Protein AF-A0A934TQH4-F1 (afdb_monomer_lite)

Organism: NCBI:txid502333

Structure (mmCIF, N/CA/C/O backbone):
data_AF-A0A934TQH4-F1
#
_entry.id   AF-A0A934TQH4-F1
#
loop_
_atom_site.group_PDB
_atom_site.id
_atom_site.type_symbol
_atom_site.label_atom_id
_atom_site.label_alt_id
_atom_site.label_comp_id
_atom_site.label_asym_id
_atom_site.label_entity_id
_atom_site.label_seq_id
_atom_site.pdbx_PDB_ins_code
_atom_site.Cartn_x
_atom_site.Cartn_y
_atom_site.Cartn_z
_atom_site.occupancy
_atom_site.B_iso_or_equiv
_atom_site.auth_seq_id
_atom_site.auth_comp_id
_atom_site.auth_asym_id
_atom_site.auth_atom_id
_atom_site.pdbx_PDB_model_num
ATOM 1 N N . MET A 1 1 ? -20.557 4.688 27.772 1.00 52.34 1 MET A N 1
ATOM 2 C CA . MET 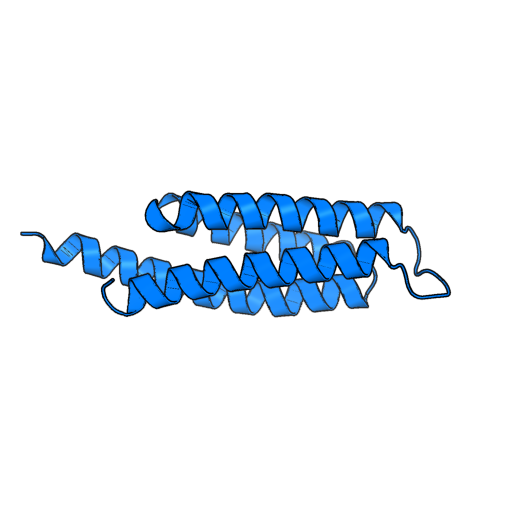A 1 1 ? -20.993 4.663 26.358 1.00 52.34 1 MET A CA 1
ATOM 3 C C . MET A 1 1 ? -19.814 4.287 25.444 1.00 52.34 1 MET A C 1
ATOM 5 O O . MET A 1 1 ? -19.205 5.183 24.880 1.00 52.34 1 MET A O 1
ATOM 9 N N . PRO A 1 2 ? -19.442 2.996 25.331 1.00 61.88 2 PRO A N 1
ATOM 10 C CA . PRO A 1 2 ? -18.298 2.543 24.516 1.00 61.88 2 PRO A CA 1
ATOM 11 C C . PRO A 1 2 ? -18.619 2.190 23.042 1.00 61.88 2 PRO A C 1
ATOM 13 O O . PRO A 1 2 ? -17.704 2.060 22.239 1.00 61.88 2 PRO A O 1
ATOM 16 N N . VAL A 1 3 ? -19.897 2.090 22.656 1.00 66.44 3 VAL A N 1
ATOM 17 C CA . VAL A 1 3 ? -20.345 1.563 21.341 1.00 66.44 3 VAL A CA 1
ATOM 18 C C . VAL A 1 3 ? -19.892 2.408 20.132 1.00 66.44 3 VAL A C 1
ATOM 20 O O . VAL A 1 3 ? -19.718 1.899 19.024 1.00 66.44 3 VAL A O 1
ATOM 23 N N . THR A 1 4 ? -19.673 3.711 20.319 1.00 73.50 4 THR A N 1
ATOM 24 C CA . THR A 1 4 ? -19.423 4.642 19.206 1.00 73.50 4 THR A CA 1
ATOM 25 C C . THR A 1 4 ? -18.004 4.546 18.638 1.00 73.50 4 THR A C 1
ATOM 27 O O . THR A 1 4 ? -17.809 4.759 17.443 1.00 73.50 4 THR A O 1
ATOM 30 N N . ILE A 1 5 ? -17.012 4.219 19.472 1.00 76.81 5 ILE A N 1
ATOM 31 C CA . ILE A 1 5 ? -15.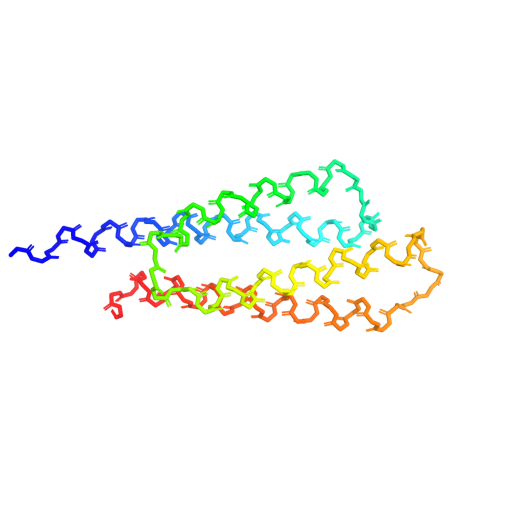600 4.159 19.054 1.00 76.81 5 ILE A CA 1
ATOM 32 C C . ILE A 1 5 ? -15.368 2.920 18.183 1.00 76.81 5 ILE A C 1
ATOM 34 O O . ILE A 1 5 ? -14.817 3.027 17.091 1.00 76.81 5 ILE A O 1
ATOM 38 N N . GLU A 1 6 ? -15.895 1.776 18.613 1.00 82.94 6 GLU A N 1
ATOM 39 C CA . GLU A 1 6 ? -15.763 0.497 17.909 1.00 82.94 6 GLU A CA 1
ATOM 40 C C . GLU A 1 6 ? -16.400 0.533 16.509 1.00 82.94 6 GLU A C 1
ATOM 42 O O . GLU A 1 6 ? -15.848 0.009 15.543 1.00 82.94 6 GLU A O 1
ATOM 47 N N . THR A 1 7 ? -17.537 1.221 16.364 1.00 89.31 7 THR A N 1
ATOM 48 C CA . THR A 1 7 ? -18.211 1.368 15.063 1.00 89.31 7 THR A CA 1
ATOM 49 C C . THR A 1 7 ? -17.347 2.152 14.070 1.00 89.31 7 THR A C 1
ATOM 51 O O . THR A 1 7 ? -17.216 1.753 12.913 1.00 89.31 7 THR A O 1
ATOM 54 N N . LYS A 1 8 ? -16.702 3.232 14.530 1.00 93.00 8 LYS A N 1
ATOM 55 C CA . LYS A 1 8 ? -15.838 4.070 13.690 1.00 93.00 8 LYS A CA 1
ATOM 56 C C . LYS A 1 8 ? -14.557 3.340 13.278 1.00 93.00 8 LYS A C 1
ATOM 58 O O . LYS A 1 8 ? -14.151 3.426 12.124 1.00 93.00 8 LYS A O 1
ATOM 63 N N . GLU A 1 9 ? -13.939 2.587 14.188 1.00 94.75 9 GLU A N 1
ATOM 64 C CA . GLU A 1 9 ? -12.754 1.780 13.867 1.00 94.75 9 GLU A CA 1
ATOM 65 C C . GLU A 1 9 ? -13.059 0.705 12.817 1.00 94.75 9 GLU A C 1
ATOM 67 O O . GLU A 1 9 ? -12.256 0.484 11.911 1.00 94.75 9 GLU A O 1
ATOM 72 N N . ARG A 1 10 ? -14.237 0.072 12.883 1.00 95.12 10 ARG A N 1
ATOM 73 C CA . ARG A 1 10 ? -14.669 -0.921 11.886 1.00 95.12 10 ARG A CA 1
ATOM 74 C C . ARG A 1 10 ? -14.901 -0.297 10.515 1.00 95.12 10 ARG A C 1
ATOM 76 O O . ARG A 1 10 ? -14.512 -0.889 9.510 1.00 95.12 10 ARG A O 1
ATOM 83 N N . GLU A 1 11 ? -15.488 0.894 10.462 1.00 96.62 11 GLU A N 1
ATOM 84 C CA . GLU A 1 11 ? -15.651 1.629 9.207 1.00 96.62 11 GLU A CA 1
ATOM 85 C C . GLU A 1 11 ? -14.292 1.963 8.578 1.00 96.62 11 GLU A C 1
ATOM 87 O O . GLU A 1 11 ? -14.061 1.654 7.407 1.00 96.62 11 GLU A O 1
ATOM 92 N N . ILE A 1 12 ? -13.358 2.503 9.367 1.00 97.44 12 ILE A N 1
ATOM 93 C CA . ILE A 1 12 ? -12.007 2.837 8.897 1.00 97.44 12 ILE A CA 1
ATOM 94 C C . ILE A 1 12 ? -11.250 1.572 8.469 1.00 97.44 12 ILE A C 1
ATOM 96 O O . ILE A 1 12 ? -10.606 1.571 7.424 1.00 97.44 12 ILE A O 1
ATOM 100 N N . ALA A 1 13 ? -11.365 0.468 9.213 1.00 97.75 13 ALA A N 1
ATOM 101 C CA . ALA A 1 13 ? -10.762 -0.810 8.836 1.00 97.75 13 ALA A CA 1
ATOM 102 C C . ALA A 1 13 ? -11.335 -1.359 7.517 1.00 97.75 13 ALA A C 1
ATOM 104 O O . ALA A 1 13 ? -10.601 -1.954 6.730 1.00 97.75 13 ALA A O 1
ATOM 105 N N . CYS A 1 14 ? -12.627 -1.141 7.244 1.00 97.88 14 CYS A N 1
ATOM 106 C CA . CYS A 1 14 ? -13.242 -1.500 5.966 1.00 97.88 14 CYS A CA 1
ATOM 107 C C . CYS A 1 14 ? -12.703 -0.639 4.813 1.00 97.88 14 CYS A C 1
ATOM 109 O O . CYS A 1 14 ? -12.378 -1.170 3.751 1.00 97.88 14 CYS A O 1
ATOM 111 N N . GLN A 1 15 ? -12.567 0.674 5.024 1.00 98.38 15 GLN A N 1
ATOM 112 C CA . GLN A 1 15 ? -11.985 1.583 4.031 1.00 98.38 15 GLN A CA 1
ATOM 113 C C . GLN A 1 15 ? -10.520 1.228 3.737 1.00 98.38 15 GLN A C 1
ATOM 115 O O . GLN A 1 15 ? -10.145 1.107 2.570 1.00 98.38 15 GLN A O 1
ATOM 120 N N . LEU A 1 16 ? -9.729 0.947 4.777 1.00 98.56 16 LEU A N 1
ATOM 121 C CA . LEU A 1 16 ? -8.350 0.484 4.639 1.00 98.56 16 LEU A CA 1
ATOM 122 C C . LEU A 1 16 ? -8.263 -0.847 3.883 1.00 98.56 16 LEU A C 1
ATOM 124 O O . LEU A 1 16 ? -7.429 -0.975 2.995 1.00 98.56 16 LEU A O 1
ATOM 128 N N . ALA A 1 17 ? -9.136 -1.818 4.171 1.00 98.31 17 ALA A N 1
ATOM 129 C CA . ALA A 1 17 ? -9.153 -3.094 3.451 1.00 98.31 17 ALA A CA 1
ATOM 130 C C . ALA A 1 17 ? -9.357 -2.904 1.936 1.00 98.31 17 ALA A C 1
ATOM 132 O O . ALA A 1 17 ? -8.621 -3.486 1.144 1.00 98.31 17 ALA A O 1
ATOM 133 N N . ARG A 1 18 ? -10.281 -2.021 1.535 1.00 98.38 18 ARG A N 1
ATOM 134 C CA . ARG A 1 18 ? -10.509 -1.681 0.119 1.00 98.38 18 ARG A CA 1
ATOM 135 C C . ARG A 1 18 ? -9.315 -0.960 -0.508 1.00 98.38 18 ARG A C 1
ATOM 137 O O . ARG A 1 18 ? -8.996 -1.200 -1.668 1.00 98.38 18 ARG A O 1
ATOM 144 N N . ALA A 1 19 ? -8.658 -0.070 0.236 1.00 98.38 19 ALA A N 1
ATOM 145 C CA . ALA A 1 19 ? -7.446 0.597 -0.237 1.00 98.38 19 ALA A CA 1
ATOM 146 C C . ALA A 1 19 ? -6.291 -0.401 -0.440 1.00 98.38 19 ALA A C 1
ATOM 148 O O . ALA A 1 19 ? -5.596 -0.328 -1.450 1.00 98.38 19 ALA A O 1
ATOM 149 N N . LEU A 1 20 ? -6.144 -1.383 0.458 1.00 98.38 20 LEU A N 1
ATOM 150 C CA . LEU A 1 20 ? -5.151 -2.460 0.353 1.00 98.38 20 LEU A CA 1
ATOM 151 C C . LEU A 1 20 ? -5.396 -3.386 -0.848 1.00 98.38 20 LEU A C 1
ATOM 153 O O . LEU A 1 20 ? -4.442 -3.936 -1.386 1.00 98.38 20 LEU A O 1
ATOM 157 N N . GLU A 1 21 ? -6.647 -3.609 -1.255 1.00 98.12 21 GLU A N 1
ATOM 158 C CA . GLU A 1 21 ?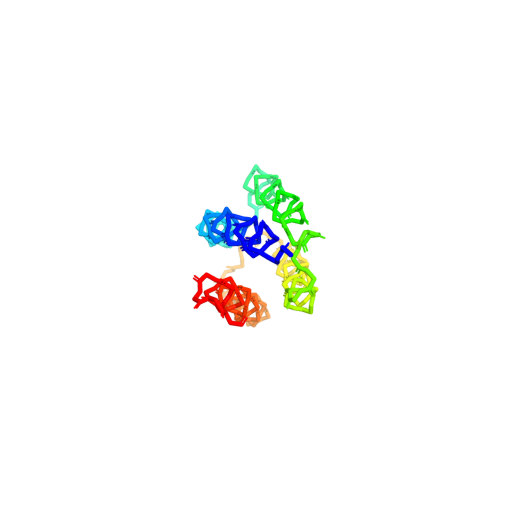 -6.978 -4.368 -2.473 1.00 98.12 21 GLU A CA 1
ATOM 159 C C . GLU A 1 21 ? -6.520 -3.617 -3.728 1.00 98.12 21 GLU A C 1
ATOM 161 O O . GLU A 1 21 ? -5.736 -4.158 -4.505 1.00 98.12 21 GLU A O 1
ATOM 166 N N . ARG A 1 22 ? -6.903 -2.338 -3.865 1.00 98.06 22 ARG A N 1
ATOM 167 C CA . ARG A 1 22 ? -6.470 -1.494 -4.995 1.00 98.06 22 ARG A CA 1
ATOM 168 C C . ARG A 1 22 ? -4.948 -1.379 -5.075 1.00 98.06 22 ARG A C 1
ATOM 170 O O . ARG A 1 22 ? -4.369 -1.506 -6.149 1.00 98.06 22 ARG A O 1
ATOM 177 N N . TYR A 1 23 ? -4.304 -1.159 -3.932 1.00 98.19 23 TYR A N 1
ATOM 178 C CA . TYR A 1 23 ? -2.853 -1.052 -3.848 1.00 98.19 23 TYR A CA 1
ATOM 179 C C . TYR A 1 23 ? -2.145 -2.339 -4.305 1.00 98.19 23 TYR A C 1
ATOM 181 O O . TYR A 1 23 ? -1.115 -2.267 -4.971 1.00 98.19 23 TYR A O 1
ATOM 189 N N . ASP A 1 24 ? -2.669 -3.517 -3.962 1.00 97.88 24 ASP A N 1
ATOM 190 C CA . ASP A 1 24 ? -2.075 -4.803 -4.356 1.00 97.88 24 ASP A CA 1
ATOM 191 C C . ASP A 1 24 ? -2.082 -4.975 -5.873 1.00 97.88 24 ASP A C 1
ATOM 193 O O . ASP A 1 24 ? -1.050 -5.250 -6.478 1.00 97.88 24 ASP A O 1
ATOM 197 N N . GLU A 1 25 ? -3.222 -4.698 -6.504 1.00 97.50 25 GLU A N 1
ATOM 198 C CA . GLU A 1 25 ? -3.365 -4.750 -7.960 1.00 97.50 25 GLU A CA 1
ATOM 199 C C . GLU A 1 25 ? -2.392 -3.784 -8.655 1.00 97.50 25 GLU A C 1
ATOM 201 O O . GLU A 1 25 ? -1.663 -4.175 -9.572 1.00 97.50 25 GLU A O 1
ATOM 206 N N . GLN A 1 26 ? -2.330 -2.536 -8.179 1.00 96.50 26 GLN A N 1
ATOM 207 C CA . GLN A 1 26 ? -1.458 -1.498 -8.733 1.00 96.50 26 GLN A CA 1
ATOM 208 C C . GLN A 1 26 ? 0.029 -1.803 -8.512 1.00 96.50 26 GLN A C 1
ATOM 210 O O . GLN A 1 26 ? 0.839 -1.640 -9.424 1.00 96.50 26 GLN A O 1
ATOM 215 N N . SER A 1 27 ? 0.408 -2.271 -7.322 1.00 96.31 27 SER A N 1
ATOM 216 C CA . SER A 1 27 ? 1.800 -2.612 -7.010 1.00 96.31 27 SER A CA 1
ATOM 217 C C . SER A 1 27 ? 2.267 -3.858 -7.766 1.00 96.31 27 SER A C 1
ATOM 219 O O . SER A 1 27 ? 3.397 -3.881 -8.256 1.00 96.31 27 SER A O 1
ATOM 221 N N . ALA A 1 28 ? 1.394 -4.848 -7.969 1.00 95.75 28 ALA A N 1
ATOM 222 C CA . ALA A 1 28 ? 1.678 -5.991 -8.828 1.00 95.75 28 ALA A CA 1
ATOM 223 C C . ALA A 1 28 ? 1.859 -5.576 -10.300 1.00 95.75 28 ALA A C 1
ATOM 225 O O . ALA A 1 28 ? 2.738 -6.108 -10.980 1.00 95.75 28 ALA A O 1
ATOM 226 N N . GLU A 1 29 ? 1.062 -4.628 -10.809 1.00 95.56 29 GLU A N 1
ATOM 227 C CA . GLU A 1 29 ? 1.276 -4.045 -12.143 1.00 95.56 29 GLU A CA 1
ATOM 228 C C . GLU A 1 29 ? 2.609 -3.289 -12.215 1.00 95.56 29 GLU A C 1
ATOM 230 O O . GLU A 1 29 ? 3.388 -3.528 -13.132 1.00 95.56 29 GLU A O 1
ATOM 235 N N . MET A 1 30 ? 2.930 -2.461 -11.217 1.00 94.06 30 MET A N 1
ATOM 236 C CA . MET A 1 30 ? 4.196 -1.719 -11.142 1.00 94.06 30 MET A CA 1
ATOM 237 C C . MET A 1 30 ? 5.422 -2.648 -11.175 1.00 94.06 30 MET A C 1
ATOM 239 O O . MET A 1 30 ? 6.420 -2.345 -11.830 1.00 94.06 30 MET A O 1
ATOM 243 N N . VAL A 1 31 ? 5.354 -3.803 -10.503 1.00 93.44 31 VAL A N 1
ATOM 244 C CA . VAL A 1 31 ? 6.408 -4.830 -10.567 1.00 93.44 31 VAL A CA 1
ATOM 245 C C . VAL A 1 31 ? 6.485 -5.460 -11.962 1.00 93.44 31 VAL A C 1
ATOM 247 O O . VAL A 1 31 ? 7.583 -5.668 -12.478 1.00 93.44 31 VAL A O 1
ATOM 250 N N . ARG A 1 32 ? 5.343 -5.739 -12.605 1.00 92.25 32 ARG A N 1
ATOM 251 C CA . ARG A 1 32 ? 5.292 -6.329 -13.956 1.00 92.25 32 ARG A CA 1
ATOM 252 C C . ARG A 1 32 ? 5.825 -5.393 -15.042 1.00 92.25 32 ARG A C 1
ATOM 254 O O . ARG A 1 32 ? 6.484 -5.869 -15.968 1.00 92.25 32 ARG A O 1
ATOM 261 N N . THR A 1 33 ? 5.559 -4.094 -14.934 1.00 90.19 33 THR A N 1
ATOM 262 C CA . THR A 1 33 ? 5.996 -3.064 -15.895 1.00 90.19 33 THR A CA 1
ATOM 263 C C . THR A 1 33 ? 7.385 -2.513 -15.609 1.00 90.19 33 THR A C 1
ATOM 265 O O . THR A 1 33 ? 7.918 -1.763 -16.423 1.00 90.19 33 THR A O 1
ATOM 268 N N . TRP A 1 34 ? 8.011 -2.950 -14.514 1.00 85.94 34 TRP A N 1
ATOM 269 C CA . TRP A 1 34 ? 9.358 -2.544 -14.134 1.00 85.94 34 TRP A CA 1
ATOM 270 C C . TRP A 1 34 ? 9.466 -1.055 -13.784 1.00 85.94 34 TRP A C 1
ATOM 272 O O . TRP A 1 34 ? 10.360 -0.357 -14.254 1.00 85.94 34 TRP A O 1
ATOM 282 N N . LEU A 1 35 ? 8.561 -0.604 -12.908 1.00 81.62 35 LEU A N 1
ATOM 283 C CA . LEU A 1 35 ? 8.508 0.759 -12.381 1.00 81.62 35 LEU A CA 1
ATOM 284 C C . LEU A 1 35 ? 8.234 1.819 -13.452 1.00 81.62 35 LEU A C 1
ATOM 286 O O . LEU A 1 35 ? 9.019 2.736 -13.692 1.00 81.62 35 LEU A O 1
ATOM 290 N N . ASP A 1 36 ? 7.056 1.710 -14.055 1.00 89.44 36 ASP A N 1
ATOM 291 C CA . ASP A 1 36 ? 6.440 2.845 -14.728 1.00 89.44 36 ASP A CA 1
ATOM 292 C C . ASP A 1 36 ? 6.203 3.991 -13.720 1.00 89.44 36 ASP A C 1
ATOM 294 O O . ASP A 1 36 ? 5.686 3.779 -12.618 1.00 89.44 36 ASP A O 1
ATOM 298 N N . MET A 1 37 ? 6.608 5.209 -14.084 1.00 91.69 37 MET A N 1
ATOM 299 C CA . MET A 1 37 ? 6.558 6.366 -13.188 1.00 91.69 37 MET A CA 1
ATOM 300 C C . MET A 1 37 ? 5.140 6.867 -12.910 1.00 91.69 37 MET A C 1
ATOM 302 O O . M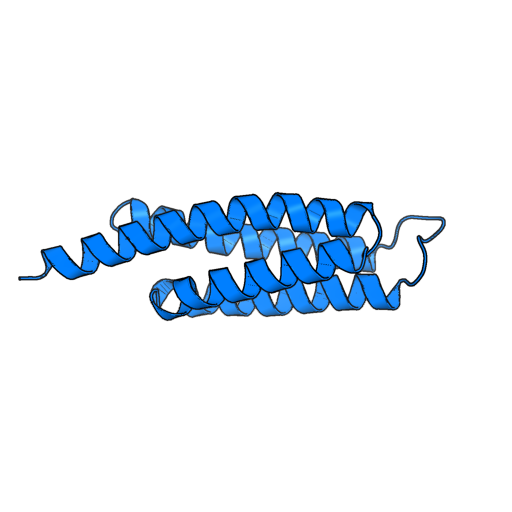ET A 1 37 ? 4.897 7.407 -11.828 1.00 91.69 37 MET A O 1
ATOM 306 N N . GLU A 1 38 ? 4.207 6.681 -13.842 1.00 94.00 38 GLU A N 1
ATOM 307 C CA . GLU A 1 38 ? 2.795 6.998 -13.626 1.00 94.00 38 GLU A CA 1
ATOM 308 C C . GLU A 1 38 ? 2.193 5.997 -12.636 1.00 94.00 38 GLU A C 1
ATOM 310 O O . GLU A 1 38 ? 1.546 6.395 -11.665 1.00 94.00 38 GLU A O 1
ATOM 315 N N . LEU A 1 39 ? 2.503 4.703 -12.796 1.00 93.38 39 LEU A N 1
ATOM 316 C CA . LEU A 1 39 ? 2.093 3.682 -11.826 1.00 93.38 39 LEU A CA 1
ATOM 317 C C . LEU A 1 39 ? 2.706 3.925 -10.444 1.00 93.38 39 LEU A C 1
ATOM 319 O O . LEU A 1 39 ? 2.010 3.789 -9.439 1.00 93.38 39 LEU A O 1
ATOM 323 N N . TYR A 1 40 ? 3.978 4.321 -10.368 1.00 95.31 40 TYR A N 1
ATOM 324 C CA . TYR A 1 40 ? 4.619 4.661 -9.098 1.00 95.31 40 TYR A CA 1
ATOM 325 C C . TYR A 1 40 ? 3.922 5.829 -8.388 1.00 95.31 40 TYR A C 1
ATOM 327 O O . TYR A 1 40 ? 3.738 5.783 -7.167 1.00 95.31 40 TYR A O 1
ATOM 335 N N . ALA A 1 41 ? 3.512 6.861 -9.130 1.00 96.50 41 ALA A N 1
ATOM 336 C CA . ALA A 1 41 ? 2.784 7.995 -8.571 1.00 96.50 41 ALA A CA 1
ATOM 337 C C . ALA A 1 41 ? 1.415 7.571 -8.010 1.00 96.50 41 ALA A C 1
ATOM 339 O O . ALA A 1 41 ? 1.072 7.946 -6.885 1.00 96.50 41 ALA A O 1
ATOM 340 N N . GLU A 1 42 ? 0.667 6.736 -8.737 1.00 96.38 42 GLU A N 1
ATOM 341 C CA . GLU A 1 42 ? -0.624 6.208 -8.275 1.00 96.38 42 GLU A CA 1
ATOM 342 C C . GLU A 1 42 ? -0.479 5.292 -7.051 1.00 96.38 42 GLU A C 1
ATOM 344 O O . GLU A 1 42 ? -1.205 5.447 -6.066 1.00 96.38 42 GLU A O 1
ATOM 349 N N . VAL A 1 43 ? 0.510 4.393 -7.056 1.00 97.38 43 VAL A N 1
ATOM 350 C CA . VAL A 1 43 ? 0.824 3.531 -5.906 1.00 97.38 43 VAL A CA 1
ATOM 351 C C . VAL A 1 43 ? 1.193 4.378 -4.685 1.00 97.38 43 VAL A C 1
ATOM 353 O O . VAL A 1 43 ? 0.699 4.121 -3.587 1.00 97.38 43 VAL A O 1
ATOM 356 N N . SER A 1 44 ? 2.020 5.411 -4.867 1.00 97.31 44 SER A N 1
ATOM 357 C CA . SER A 1 44 ? 2.447 6.313 -3.788 1.00 97.31 44 SER A CA 1
ATOM 358 C C . SER A 1 44 ? 1.266 7.081 -3.186 1.00 97.31 44 SER A C 1
ATOM 360 O O . SER A 1 44 ? 1.131 7.152 -1.966 1.00 97.31 44 SER A O 1
ATOM 362 N N . LYS A 1 45 ? 0.342 7.564 -4.025 1.00 97.44 45 LYS A N 1
ATOM 363 C CA . LYS A 1 45 ? -0.914 8.180 -3.576 1.00 97.44 45 LYS A CA 1
ATOM 364 C C . LYS A 1 45 ? -1.777 7.203 -2.770 1.00 97.44 45 LYS A C 1
ATOM 366 O O . LYS A 1 45 ? -2.348 7.591 -1.751 1.00 97.44 45 LYS A O 1
ATOM 371 N N . GLY A 1 46 ? -1.846 5.938 -3.187 1.00 97.50 46 GLY A N 1
ATOM 372 C CA . GLY A 1 46 ? -2.517 4.879 -2.429 1.00 97.50 46 GLY A CA 1
ATOM 373 C C . GLY A 1 46 ? -1.880 4.637 -1.054 1.00 97.50 46 GLY A C 1
ATOM 374 O O . GLY A 1 46 ? -2.591 4.470 -0.064 1.00 97.50 46 GLY A O 1
ATOM 375 N N . VAL A 1 47 ? -0.547 4.679 -0.953 1.00 98.38 47 VAL A N 1
ATOM 376 C CA . VAL A 1 47 ? 0.172 4.583 0.334 1.00 98.38 47 VAL A CA 1
ATOM 377 C C . VAL A 1 47 ? -0.171 5.754 1.255 1.00 98.38 47 VAL A C 1
ATOM 379 O O . VAL A 1 47 ? -0.434 5.537 2.440 1.00 98.38 47 VAL A O 1
ATOM 382 N N . ASP A 1 48 ? -0.227 6.975 0.728 1.00 98.00 48 ASP A N 1
ATOM 383 C CA . ASP A 1 48 ? -0.614 8.155 1.506 1.00 98.00 48 ASP A CA 1
ATOM 384 C C . ASP A 1 48 ? -2.076 8.092 1.982 1.00 98.00 48 ASP A C 1
ATOM 386 O O . ASP A 1 48 ? -2.364 8.437 3.132 1.00 98.00 48 ASP A O 1
ATOM 390 N N . GLU A 1 49 ? -2.995 7.585 1.153 1.00 97.88 49 GLU A N 1
ATOM 391 C CA . GLU A 1 49 ? -4.384 7.308 1.553 1.00 97.88 49 GLU A CA 1
ATOM 392 C C . GLU A 1 49 ? -4.424 6.310 2.727 1.00 97.88 49 GLU A C 1
ATOM 394 O O . GLU A 1 49 ? -5.026 6.583 3.771 1.00 97.88 49 GLU A O 1
ATOM 399 N N . MET A 1 50 ? -3.712 5.182 2.606 1.00 98.50 50 MET A N 1
ATOM 400 C CA . MET A 1 50 ? -3.635 4.157 3.654 1.00 98.50 50 MET A CA 1
ATOM 401 C C . MET A 1 50 ? -3.035 4.687 4.959 1.00 98.50 50 MET A C 1
ATOM 403 O O . MET A 1 50 ? -3.500 4.322 6.043 1.00 98.50 50 MET A O 1
ATOM 407 N N . ARG A 1 51 ? -2.051 5.591 4.880 1.00 98.00 51 ARG A N 1
ATOM 408 C CA . ARG A 1 51 ? -1.469 6.257 6.053 1.00 98.00 51 ARG A CA 1
ATOM 409 C C . ARG A 1 51 ? -2.533 6.988 6.870 1.00 98.00 51 ARG A C 1
ATOM 411 O O . ARG A 1 51 ? -2.502 6.913 8.100 1.00 98.00 51 ARG A O 1
ATOM 418 N N . GLY A 1 52 ? -3.470 7.664 6.203 1.00 97.06 52 GLY A N 1
ATOM 419 C CA . GLY A 1 52 ? -4.582 8.361 6.852 1.00 97.06 52 GLY A CA 1
ATOM 420 C C . GLY A 1 52 ? -5.463 7.419 7.676 1.00 97.06 52 GLY A C 1
ATOM 421 O O . GLY A 1 52 ? -5.795 7.719 8.826 1.00 97.06 52 GLY A O 1
ATOM 422 N N . TYR A 1 53 ? -5.773 6.240 7.135 1.00 97.81 53 TYR A N 1
ATOM 423 C CA . TYR A 1 53 ? -6.536 5.219 7.853 1.00 97.81 53 TYR A CA 1
ATOM 424 C C . TYR A 1 53 ? -5.746 4.610 9.016 1.00 97.81 53 TYR A C 1
ATOM 426 O O . TYR A 1 53 ? -6.253 4.543 10.137 1.00 97.81 53 TYR A O 1
ATOM 434 N N . CYS A 1 54 ? -4.489 4.219 8.786 1.00 97.50 54 CYS A N 1
ATOM 435 C CA . CYS A 1 54 ? -3.627 3.615 9.805 1.00 97.50 54 CYS A CA 1
ATOM 436 C C . CYS A 1 54 ? -3.361 4.554 10.991 1.00 97.50 54 CYS A C 1
ATOM 438 O O . CYS A 1 54 ? -3.280 4.089 12.127 1.00 97.50 54 CYS A O 1
ATOM 440 N N . ALA A 1 55 ? -3.295 5.872 10.767 1.00 97.31 55 ALA A N 1
ATOM 441 C CA . ALA A 1 55 ? -3.174 6.859 11.843 1.00 97.31 55 ALA A CA 1
ATOM 442 C C . ALA A 1 55 ? -4.361 6.828 12.826 1.00 97.31 55 ALA A C 1
ATOM 444 O O . ALA A 1 55 ? -4.203 7.172 13.995 1.00 97.31 55 ALA A O 1
ATOM 445 N N . SER A 1 56 ? -5.532 6.381 12.365 1.00 96.62 56 SER A N 1
ATOM 446 C CA . SER A 1 56 ? -6.739 6.235 13.186 1.00 96.62 56 SER A CA 1
ATOM 447 C C . SER A 1 56 ? -6.905 4.833 13.786 1.00 96.62 56 SER A C 1
ATOM 449 O O . SER A 1 56 ? -7.868 4.601 14.509 1.00 96.62 56 SER A O 1
ATOM 451 N N . LEU A 1 57 ? -5.988 3.898 13.503 1.00 96.81 57 LEU A N 1
ATOM 452 C CA . LEU A 1 57 ? -6.050 2.500 13.940 1.00 96.81 57 LEU A CA 1
ATOM 453 C C . LEU A 1 57 ? -4.745 2.089 14.651 1.00 96.81 57 LEU A C 1
ATOM 455 O O . LEU A 1 57 ? -3.945 1.339 14.084 1.00 96.81 57 LEU A O 1
ATOM 459 N N . PRO A 1 58 ? -4.513 2.507 15.913 1.00 95.94 58 PRO A N 1
ATOM 460 C CA . PRO A 1 58 ? -3.255 2.247 16.627 1.00 95.94 58 PRO A CA 1
ATOM 461 C C . PRO A 1 58 ? -2.866 0.763 16.704 1.00 95.94 58 PRO A C 1
ATOM 463 O O . PRO A 1 58 ? -1.679 0.427 16.676 1.00 95.94 58 PRO A O 1
ATOM 466 N N . ARG A 1 59 ? -3.863 -0.136 16.727 1.00 95.81 59 ARG A N 1
ATOM 467 C CA . ARG A 1 59 ? -3.691 -1.602 16.707 1.00 95.81 59 ARG A CA 1
ATOM 468 C C . ARG A 1 59 ? -2.972 -2.117 15.450 1.00 95.81 59 ARG A C 1
ATOM 470 O O . ARG A 1 59 ? -2.469 -3.235 15.470 1.00 95.81 59 ARG A O 1
ATOM 477 N N . LEU A 1 60 ? -2.920 -1.328 14.374 1.00 97.81 60 LEU A N 1
ATOM 478 C CA . LEU A 1 60 ? -2.248 -1.667 13.114 1.00 97.81 60 LEU A CA 1
ATOM 479 C C . LEU A 1 60 ? -0.872 -1.007 12.954 1.00 97.81 60 LEU A C 1
ATOM 481 O O . LEU A 1 60 ? -0.212 -1.253 11.951 1.00 97.81 60 LEU A O 1
ATOM 485 N N . SER A 1 61 ? -0.420 -0.196 13.916 1.00 97.06 61 SER A N 1
ATOM 486 C CA . SER A 1 61 ? 0.817 0.596 13.806 1.00 97.06 61 SER A CA 1
ATOM 487 C C . SER A 1 61 ? 2.054 -0.230 13.437 1.00 97.06 61 SER A C 1
ATOM 489 O O . SER A 1 61 ? 2.787 0.148 12.528 1.00 97.06 61 SER A O 1
ATOM 491 N N . VAL A 1 62 ? 2.260 -1.378 14.088 1.00 97.88 62 VAL A N 1
ATOM 492 C CA . VAL A 1 62 ? 3.402 -2.267 13.809 1.00 97.88 62 VAL A CA 1
ATOM 493 C C . VAL A 1 62 ? 3.330 -2.826 12.386 1.00 97.88 62 VAL A C 1
ATOM 495 O O . VAL A 1 62 ? 4.274 -2.662 11.621 1.00 97.88 62 VAL A O 1
ATOM 498 N N . ALA A 1 63 ? 2.185 -3.397 11.997 1.00 98.19 63 ALA A N 1
ATOM 499 C CA . ALA A 1 63 ? 1.986 -3.938 10.650 1.00 98.19 63 ALA A CA 1
ATOM 500 C C . ALA A 1 63 ? 2.105 -2.852 9.563 1.00 98.19 63 ALA A C 1
ATOM 502 O O . ALA A 1 63 ? 2.594 -3.112 8.467 1.00 98.19 63 ALA A O 1
ATOM 503 N N . TRP A 1 64 ? 1.695 -1.618 9.869 1.00 98.44 64 TRP A N 1
ATOM 504 C CA . TRP A 1 64 ? 1.854 -0.475 8.974 1.00 98.44 64 TRP A CA 1
ATOM 505 C C . TRP A 1 64 ? 3.324 -0.095 8.768 1.00 98.44 64 TRP A C 1
ATOM 507 O O . TRP A 1 64 ? 3.743 0.143 7.637 1.00 98.44 64 TRP A O 1
ATOM 517 N N . VAL A 1 65 ? 4.130 -0.077 9.833 1.00 98.50 65 VAL A N 1
ATOM 518 C CA . VAL A 1 65 ? 5.575 0.180 9.729 1.00 98.50 65 VAL A CA 1
ATOM 519 C C . VAL A 1 65 ? 6.279 -0.938 8.954 1.00 98.50 65 VAL A C 1
ATOM 521 O O . VAL A 1 65 ? 7.081 -0.639 8.072 1.00 98.50 65 VAL A O 1
ATOM 524 N N . GLU A 1 66 ? 5.949 -2.205 9.224 1.00 98.50 66 GLU A N 1
ATOM 525 C CA . GLU A 1 66 ? 6.463 -3.356 8.462 1.00 98.50 66 GLU A CA 1
ATOM 526 C C . GLU A 1 66 ? 6.174 -3.213 6.961 1.00 98.50 66 GLU A C 1
ATOM 528 O O . GLU A 1 66 ? 7.063 -3.398 6.128 1.00 98.50 66 GLU A O 1
ATOM 533 N N . PHE A 1 67 ? 4.946 -2.820 6.618 1.00 98.69 67 PHE A N 1
ATOM 534 C CA . PHE A 1 67 ? 4.545 -2.552 5.243 1.00 98.69 67 PHE A CA 1
ATOM 535 C C . PHE A 1 67 ? 5.344 -1.413 4.600 1.00 98.69 67 PHE A C 1
ATOM 537 O O . PHE A 1 67 ? 5.818 -1.576 3.478 1.00 98.69 67 PHE A O 1
ATOM 544 N N . LEU A 1 68 ? 5.532 -0.282 5.290 1.00 98.56 68 LEU A N 1
ATOM 545 C CA . LEU A 1 68 ? 6.298 0.848 4.753 1.00 98.56 68 LEU A CA 1
ATOM 546 C C . LEU A 1 68 ? 7.752 0.468 4.463 1.00 98.56 68 LEU A C 1
ATOM 548 O O . LEU A 1 68 ? 8.285 0.838 3.415 1.00 98.56 68 LEU A O 1
ATOM 552 N N . ILE A 1 69 ? 8.373 -0.302 5.360 1.00 98.50 69 ILE A N 1
ATOM 553 C CA . ILE A 1 69 ? 9.725 -0.827 5.155 1.00 98.50 69 ILE A CA 1
ATOM 554 C C . ILE A 1 69 ? 9.740 -1.699 3.897 1.00 98.50 69 ILE A C 1
ATOM 556 O O . ILE A 1 69 ? 10.492 -1.405 2.968 1.00 98.50 69 ILE A O 1
ATOM 560 N N . ALA A 1 70 ? 8.862 -2.701 3.811 1.00 98.50 70 ALA A N 1
ATOM 561 C CA . ALA A 1 70 ? 8.826 -3.616 2.673 1.00 98.50 70 ALA A CA 1
ATOM 562 C C . ALA A 1 70 ? 8.490 -2.914 1.341 1.00 98.50 70 ALA A C 1
ATOM 564 O O . ALA A 1 70 ? 9.059 -3.253 0.304 1.00 98.50 70 ALA A O 1
ATOM 565 N N . HIS A 1 71 ? 7.616 -1.902 1.356 1.00 98.12 71 HIS A N 1
ATOM 566 C CA . HIS A 1 71 ? 7.320 -1.073 0.188 1.00 98.12 71 HIS A CA 1
ATOM 567 C C . HIS A 1 71 ? 8.546 -0.274 -0.267 1.00 98.12 71 HIS A C 1
ATOM 569 O O . HIS A 1 71 ? 8.860 -0.263 -1.457 1.00 98.12 71 HIS A O 1
ATOM 575 N N . SER A 1 72 ? 9.271 0.354 0.665 1.00 98.00 72 SER A N 1
ATOM 576 C CA . SER A 1 72 ? 10.490 1.099 0.337 1.00 98.00 72 SER A CA 1
ATOM 577 C C . SER A 1 72 ? 11.593 0.192 -0.220 1.00 98.00 72 SER A C 1
ATOM 579 O O . SER A 1 72 ? 12.235 0.556 -1.203 1.00 98.00 72 SER A O 1
ATOM 581 N N . GLU A 1 73 ? 11.759 -1.015 0.338 1.00 97.62 73 GLU A N 1
ATOM 582 C CA . GLU A 1 73 ? 12.689 -2.028 -0.173 1.00 97.62 73 GLU A CA 1
ATOM 583 C C . GLU A 1 73 ? 12.312 -2.464 -1.596 1.00 97.62 73 GLU A C 1
ATOM 585 O O . GLU A 1 73 ? 13.185 -2.560 -2.459 1.00 97.62 73 GLU A O 1
ATOM 590 N N . LEU A 1 74 ? 11.019 -2.684 -1.863 1.00 96.50 74 LEU A N 1
ATOM 591 C CA . LEU A 1 74 ? 10.515 -3.039 -3.190 1.00 96.50 74 LEU A CA 1
ATOM 592 C C . LEU A 1 74 ? 10.790 -1.936 -4.217 1.00 96.50 74 LEU A C 1
ATOM 594 O O . LEU A 1 74 ? 11.374 -2.209 -5.264 1.00 96.50 74 LEU A O 1
ATOM 598 N N . VAL A 1 75 ? 10.406 -0.694 -3.911 1.00 95.62 75 VAL A N 1
ATOM 599 C CA . VAL A 1 75 ? 10.621 0.464 -4.792 1.00 95.62 75 VAL A CA 1
ATOM 600 C C . VAL A 1 75 ? 12.111 0.666 -5.050 1.00 95.62 75 VAL A C 1
ATOM 602 O O . VAL A 1 75 ? 12.519 0.826 -6.198 1.00 95.62 75 VAL A O 1
ATOM 605 N N . PHE A 1 76 ? 12.944 0.597 -4.011 1.00 94.94 76 PHE A N 1
ATOM 606 C CA . PHE A 1 76 ? 14.393 0.707 -4.156 1.00 94.94 76 PHE A CA 1
ATOM 607 C C . PHE A 1 76 ? 14.974 -0.409 -5.035 1.00 94.94 76 PHE A C 1
ATOM 609 O O . PHE A 1 76 ? 15.800 -0.132 -5.902 1.00 94.94 76 PHE A O 1
ATOM 616 N N . SER A 1 77 ? 14.532 -1.656 -4.850 1.00 93.75 77 SER A N 1
ATOM 617 C CA . SER A 1 77 ? 14.975 -2.798 -5.660 1.00 93.75 77 SER A CA 1
ATOM 618 C C . SER A 1 77 ? 14.585 -2.641 -7.133 1.00 93.75 77 SER A C 1
ATOM 620 O O . SER A 1 77 ? 15.410 -2.887 -8.017 1.00 93.75 77 SER A O 1
ATOM 622 N N . LEU A 1 78 ? 13.372 -2.150 -7.407 1.00 92.56 78 LEU A N 1
ATOM 623 C CA . LEU A 1 78 ? 12.915 -1.828 -8.760 1.00 92.56 78 LEU A CA 1
ATOM 624 C C . LEU A 1 78 ? 13.775 -0.731 -9.404 1.00 92.56 78 LEU A C 1
ATOM 626 O O . LEU A 1 78 ? 14.310 -0.945 -10.490 1.00 92.56 78 LEU A O 1
ATOM 630 N N . TRP A 1 79 ? 13.995 0.393 -8.710 1.00 91.31 79 TRP A N 1
ATOM 631 C CA . TRP A 1 79 ? 14.868 1.476 -9.183 1.00 91.31 79 TRP A CA 1
ATOM 632 C C . TRP A 1 79 ? 16.297 0.998 -9.453 1.00 91.31 79 TRP A C 1
ATOM 634 O O . TRP A 1 79 ? 16.875 1.304 -10.496 1.00 91.31 79 TRP A O 1
ATOM 644 N N . ARG A 1 80 ? 16.878 0.231 -8.520 1.00 90.19 80 ARG A N 1
ATOM 645 C CA . ARG A 1 80 ? 18.252 -0.282 -8.622 1.00 90.19 80 ARG A CA 1
ATOM 646 C C . ARG A 1 80 ? 18.415 -1.269 -9.772 1.00 90.19 80 ARG A C 1
ATOM 648 O O . ARG A 1 80 ? 19.480 -1.322 -10.379 1.00 90.19 80 ARG A O 1
ATOM 655 N N . SER A 1 81 ? 17.369 -2.036 -10.067 1.00 86.38 81 SER A N 1
ATOM 656 C CA . SER A 1 81 ? 17.362 -2.997 -11.170 1.00 86.38 81 SER A CA 1
ATOM 657 C C . SER A 1 81 ? 17.331 -2.321 -12.549 1.00 86.38 81 SER A C 1
ATOM 659 O O . SER A 1 81 ? 17.535 -3.009 -13.546 1.00 86.38 81 SER A O 1
ATOM 661 N N . GLY A 1 82 ? 17.126 -0.998 -12.620 1.00 79.50 82 GLY A N 1
ATOM 662 C CA . GLY A 1 82 ? 17.169 -0.227 -13.861 1.00 79.50 82 GLY A CA 1
ATOM 663 C C . GLY A 1 82 ? 16.146 -0.715 -14.888 1.00 79.50 82 GLY A C 1
ATOM 664 O O . GLY A 1 82 ? 15.018 -1.051 -14.545 1.00 79.50 82 GLY A O 1
ATOM 665 N N . SER A 1 83 ? 16.533 -0.757 -16.165 1.00 69.44 83 SER A N 1
ATOM 666 C CA . SER A 1 83 ? 15.697 -1.308 -17.238 1.00 69.44 83 SER A CA 1
ATOM 667 C C . SER A 1 83 ? 15.584 -2.833 -17.129 1.00 69.44 83 SER A C 1
ATOM 669 O O . SER A 1 83 ? 16.567 -3.500 -16.815 1.00 69.44 83 SER A O 1
ATOM 671 N N . ARG A 1 84 ? 14.392 -3.370 -17.437 1.00 68.25 84 ARG A N 1
ATOM 672 C CA . ARG A 1 84 ? 14.008 -4.793 -17.357 1.00 68.25 84 ARG A CA 1
ATOM 673 C C . ARG A 1 84 ? 15.198 -5.763 -17.537 1.00 68.25 84 ARG A C 1
ATOM 675 O O . ARG A 1 84 ? 15.723 -5.873 -18.648 1.00 68.25 84 ARG A O 1
ATOM 682 N N . PRO A 1 85 ? 15.617 -6.493 -16.489 1.00 63.59 85 PRO A N 1
ATOM 683 C CA . PRO A 1 85 ? 16.712 -7.435 -16.570 1.00 63.59 85 PRO A CA 1
ATOM 684 C C . PRO A 1 85 ? 16.330 -8.579 -17.504 1.00 63.59 85 PRO A C 1
ATOM 686 O O . PRO A 1 85 ? 15.184 -9.027 -17.571 1.00 63.59 85 PRO A O 1
ATOM 689 N N . SER A 1 86 ? 17.322 -9.077 -18.231 1.00 65.94 86 SER A N 1
ATOM 690 C CA . SER A 1 86 ? 17.167 -10.175 -19.186 1.00 65.94 86 SER A CA 1
ATOM 691 C C . SER A 1 86 ? 16.875 -11.533 -18.523 1.00 65.94 86 SER A C 1
ATOM 693 O O . SER A 1 86 ? 16.613 -12.504 -19.234 1.00 65.94 86 SER A O 1
ATOM 695 N N . ARG A 1 87 ? 16.913 -11.621 -17.182 1.00 64.12 87 ARG A N 1
ATOM 696 C CA . ARG A 1 87 ? 16.632 -12.810 -16.354 1.00 64.12 87 ARG A CA 1
ATOM 697 C C . ARG A 1 87 ? 16.042 -12.419 -14.992 1.00 64.12 87 ARG A C 1
ATOM 699 O O . ARG A 1 87 ? 16.080 -11.247 -14.625 1.00 64.12 87 ARG A O 1
ATOM 706 N N . SER A 1 88 ? 15.514 -13.411 -14.264 1.00 75.31 88 SER A N 1
ATOM 707 C CA . SER A 1 88 ? 15.035 -13.259 -12.884 1.00 75.31 88 SER A CA 1
ATOM 708 C C . SER A 1 88 ? 16.060 -12.532 -12.012 1.00 75.31 88 SER A C 1
ATOM 710 O O . SER A 1 88 ? 17.263 -12.780 -12.105 1.00 75.31 88 SER A O 1
ATOM 712 N N . CYS A 1 89 ? 15.571 -11.617 -11.174 1.00 86.75 89 CYS A N 1
ATOM 713 C CA . CYS A 1 89 ? 16.366 -10.887 -10.194 1.00 86.75 89 CYS A CA 1
ATOM 714 C C . CYS A 1 89 ? 15.990 -11.422 -8.802 1.00 86.75 89 CYS A C 1
ATOM 716 O O . CYS A 1 89 ? 14.953 -11.016 -8.272 1.00 86.75 89 CYS A O 1
ATOM 718 N N . PRO A 1 90 ? 16.787 -12.332 -8.204 1.00 90.12 90 PRO A N 1
ATOM 719 C CA . PRO A 1 90 ? 16.442 -12.971 -6.929 1.00 90.12 90 PRO A CA 1
ATOM 720 C C . PRO A 1 90 ? 16.205 -11.976 -5.788 1.00 90.12 90 PRO A C 1
ATOM 722 O O . PRO A 1 90 ? 15.397 -12.216 -4.896 1.00 90.12 90 PRO A O 1
ATOM 725 N N . GLU A 1 91 ? 16.891 -10.833 -5.819 1.00 91.62 91 GLU A N 1
ATOM 726 C CA . GLU A 1 91 ? 16.705 -9.766 -4.836 1.00 91.62 91 GLU A CA 1
ATOM 727 C C . GLU A 1 91 ? 15.335 -9.094 -4.975 1.00 91.62 91 GLU A C 1
ATOM 729 O O . GLU A 1 91 ? 14.677 -8.839 -3.968 1.00 91.62 91 GLU A O 1
ATOM 734 N N . LEU A 1 92 ? 14.873 -8.839 -6.206 1.00 92.25 92 LEU A N 1
ATOM 735 C CA . LEU A 1 92 ? 13.532 -8.307 -6.442 1.00 92.25 92 LEU A CA 1
ATOM 736 C C . LEU A 1 92 ? 12.465 -9.315 -6.012 1.00 92.25 92 LEU A C 1
ATOM 738 O O . LEU A 1 92 ? 11.513 -8.931 -5.341 1.00 92.25 92 LEU A O 1
ATOM 742 N N . GLU A 1 93 ? 12.640 -10.598 -6.331 1.00 93.62 93 GLU A N 1
ATOM 743 C CA . GLU A 1 93 ? 11.726 -11.663 -5.897 1.00 93.62 93 GLU A CA 1
ATOM 744 C C . GLU A 1 93 ? 11.628 -11.738 -4.366 1.00 93.62 93 GLU A C 1
ATOM 746 O O . GLU A 1 93 ? 10.530 -11.823 -3.813 1.00 93.62 93 GLU A O 1
ATOM 751 N N . ALA A 1 94 ? 12.760 -11.623 -3.664 1.00 95.94 94 ALA A N 1
ATOM 752 C CA . ALA A 1 94 ? 12.781 -11.559 -2.207 1.00 95.94 94 ALA A CA 1
ATOM 753 C C . ALA A 1 94 ? 12.047 -10.315 -1.669 1.00 95.94 94 ALA A C 1
ATOM 755 O O . ALA A 1 94 ? 11.274 -10.425 -0.713 1.00 95.94 94 ALA A O 1
ATOM 756 N N . CYS A 1 95 ? 12.242 -9.144 -2.285 1.00 96.94 95 CYS A N 1
ATOM 757 C CA . CYS A 1 95 ? 11.515 -7.921 -1.931 1.00 96.94 95 CYS A CA 1
ATOM 758 C C . CYS A 1 95 ? 10.002 -8.057 -2.166 1.00 96.94 95 CYS A C 1
ATOM 760 O O . CYS A 1 95 ? 9.224 -7.681 -1.291 1.00 96.94 95 CYS A O 1
ATOM 762 N N . VAL A 1 96 ? 9.578 -8.646 -3.289 1.00 96.69 96 VAL A N 1
ATOM 763 C CA . VAL A 1 96 ? 8.162 -8.933 -3.584 1.00 96.69 96 VAL A CA 1
ATOM 764 C C . VAL A 1 96 ? 7.570 -9.876 -2.535 1.00 96.69 96 VAL A C 1
ATOM 766 O O . VAL A 1 96 ? 6.474 -9.628 -2.034 1.00 96.69 96 VAL A O 1
ATOM 769 N N . GLY A 1 97 ? 8.301 -10.923 -2.141 1.00 97.81 97 GLY A N 1
ATOM 770 C CA . GLY A 1 97 ? 7.867 -11.850 -1.094 1.00 97.81 97 GLY A CA 1
ATOM 771 C C . GLY A 1 97 ? 7.663 -11.167 0.262 1.00 97.81 97 GLY A C 1
ATOM 772 O O . GLY A 1 97 ? 6.615 -11.336 0.889 1.00 97.81 97 GLY A O 1
ATOM 773 N N . LYS A 1 98 ? 8.627 -10.343 0.698 1.00 98.38 98 LYS A N 1
ATOM 774 C CA . LYS A 1 98 ? 8.515 -9.550 1.938 1.00 98.38 98 LYS A CA 1
ATOM 775 C C . LYS A 1 98 ? 7.337 -8.579 1.898 1.00 98.38 98 LYS A C 1
ATOM 777 O O . LYS A 1 98 ? 6.580 -8.484 2.861 1.00 98.38 98 LYS A O 1
ATOM 782 N N . HIS A 1 99 ? 7.183 -7.871 0.782 1.00 98.44 99 HIS A N 1
ATOM 783 C CA . HIS A 1 99 ? 6.098 -6.921 0.560 1.00 98.44 99 HIS A CA 1
ATOM 784 C C . HIS A 1 99 ? 4.725 -7.598 0.616 1.00 98.44 99 HIS A C 1
ATOM 786 O O . HIS A 1 99 ? 3.858 -7.160 1.373 1.00 98.44 99 HIS A O 1
ATOM 792 N N . THR A 1 100 ? 4.574 -8.736 -0.064 1.00 98.31 100 THR A N 1
ATOM 793 C CA . THR A 1 100 ? 3.345 -9.545 -0.045 1.00 98.31 100 THR A CA 1
ATOM 794 C C . THR A 1 100 ? 3.012 -10.029 1.370 1.00 98.31 100 THR A C 1
ATOM 796 O O . THR A 1 100 ? 1.857 -9.968 1.797 1.00 98.31 100 THR A O 1
ATOM 799 N N . ALA A 1 101 ? 4.014 -10.478 2.134 1.00 98.44 101 ALA A N 1
ATOM 800 C CA . ALA A 1 101 ? 3.823 -10.912 3.517 1.00 98.44 101 ALA A CA 1
ATOM 801 C C . ALA A 1 101 ? 3.353 -9.762 4.426 1.00 98.44 101 ALA A C 1
ATOM 803 O O . ALA A 1 101 ? 2.371 -9.917 5.157 1.00 98.44 101 ALA A O 1
ATOM 804 N N . ALA A 1 102 ? 3.992 -8.591 4.334 1.00 98.56 102 ALA A N 1
ATOM 805 C CA . ALA A 1 102 ? 3.613 -7.409 5.109 1.00 98.56 102 ALA A CA 1
ATOM 806 C C . ALA A 1 102 ? 2.193 -6.918 4.764 1.00 98.56 102 ALA A C 1
ATOM 808 O O . ALA A 1 102 ? 1.401 -6.593 5.653 1.00 98.56 102 ALA A O 1
ATOM 809 N N . LEU A 1 103 ? 1.824 -6.947 3.479 1.00 98.31 103 LEU A N 1
ATOM 810 C CA . LEU A 1 103 ? 0.462 -6.658 3.033 1.00 98.31 103 LEU A CA 1
ATOM 811 C C . LEU A 1 103 ? -0.549 -7.656 3.626 1.00 98.31 103 LEU A C 1
ATOM 813 O O . LEU A 1 103 ? -1.621 -7.270 4.103 1.00 98.31 103 LEU A O 1
ATOM 817 N N . GLY A 1 104 ? -0.187 -8.941 3.666 1.00 98.38 104 GLY A N 1
ATOM 818 C CA . GLY A 1 104 ? -0.952 -9.989 4.338 1.00 98.38 104 GLY A CA 1
ATOM 819 C C . GLY A 1 104 ? -1.174 -9.706 5.828 1.00 98.38 104 GLY A C 1
ATOM 820 O O . GLY A 1 104 ? -2.300 -9.843 6.313 1.00 98.38 104 GLY A O 1
ATOM 821 N N . HIS A 1 105 ? -0.147 -9.251 6.553 1.00 98.38 105 HIS A N 1
ATOM 822 C CA . HIS A 1 105 ? -0.264 -8.878 7.969 1.00 98.38 105 HIS A CA 1
ATOM 823 C C . HIS A 1 105 ? -1.249 -7.720 8.187 1.00 98.38 105 HIS A C 1
ATOM 825 O O . HIS A 1 105 ? -2.104 -7.799 9.077 1.00 98.38 105 HIS A O 1
ATOM 831 N N . LEU A 1 106 ? -1.191 -6.674 7.355 1.00 97.94 106 LEU A N 1
ATOM 832 C CA . LEU A 1 106 ? -2.137 -5.554 7.413 1.00 97.94 106 LEU A CA 1
ATOM 833 C C . LEU A 1 106 ? -3.580 -6.000 7.159 1.00 97.94 106 LEU A C 1
ATOM 835 O O . LEU A 1 106 ? -4.483 -5.640 7.922 1.00 97.94 106 LEU A O 1
ATOM 839 N N . ARG A 1 107 ? -3.802 -6.839 6.141 1.00 98.44 107 ARG A N 1
ATOM 840 C CA . ARG A 1 107 ? -5.125 -7.408 5.831 1.00 98.44 107 ARG A CA 1
ATOM 841 C C . ARG A 1 107 ? -5.677 -8.236 6.988 1.00 98.44 107 ARG A C 1
ATOM 843 O O . ARG A 1 107 ? -6.838 -8.076 7.364 1.00 98.44 107 ARG A O 1
ATOM 850 N N . GLN A 1 108 ? -4.845 -9.077 7.602 1.00 98.12 108 GLN A N 1
ATOM 851 C CA . GLN A 1 108 ? -5.229 -9.842 8.793 1.00 98.12 108 GLN A CA 1
ATOM 852 C C . GLN A 1 108 ? -5.563 -8.928 9.979 1.00 98.12 108 GLN A C 1
ATOM 854 O O . GLN A 1 108 ? -6.494 -9.203 10.737 1.00 98.12 108 GLN A O 1
ATOM 859 N N . GLY A 1 109 ? -4.827 -7.828 10.150 1.00 97.50 109 GLY A N 1
ATOM 860 C CA . GLY A 1 109 ? -5.143 -6.781 11.119 1.00 97.50 109 GLY A CA 1
ATOM 861 C C . GLY A 1 109 ? -6.532 -6.177 10.897 1.00 97.50 109 GLY A C 1
ATOM 862 O O . GLY A 1 109 ? -7.351 -6.181 11.816 1.00 97.50 109 GLY A O 1
ATOM 863 N N . CYS A 1 110 ? -6.832 -5.748 9.668 1.00 97.75 110 CYS A N 1
ATOM 864 C CA . CYS A 1 110 ? -8.147 -5.216 9.298 1.00 97.75 110 CYS A CA 1
ATOM 865 C C . CYS A 1 110 ? -9.263 -6.240 9.552 1.00 97.75 110 CYS A C 1
ATOM 867 O O . CYS A 1 110 ? -10.281 -5.917 10.163 1.00 97.75 110 CYS A O 1
ATOM 869 N N . ALA A 1 111 ? -9.054 -7.500 9.160 1.00 97.56 111 ALA A N 1
ATOM 870 C CA . ALA A 1 111 ? -10.026 -8.571 9.368 1.00 97.56 111 ALA A CA 1
ATOM 871 C C . ALA A 1 111 ? -10.333 -8.817 10.856 1.00 97.56 111 ALA A C 1
ATOM 873 O O . ALA A 1 111 ? -11.486 -9.071 11.208 1.00 97.56 111 ALA A O 1
ATOM 874 N N . ARG A 1 112 ? -9.331 -8.719 11.741 1.00 96.56 112 ARG A N 1
ATOM 875 C CA . ARG A 1 11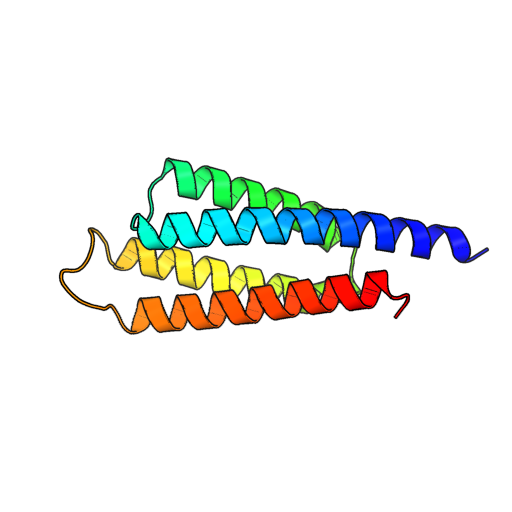2 ? -9.530 -8.828 13.197 1.00 96.56 112 ARG A CA 1
ATOM 876 C C . ARG A 1 112 ? -10.378 -7.680 13.744 1.00 96.56 112 ARG A C 1
ATOM 878 O O . ARG A 1 112 ? -11.315 -7.938 14.493 1.00 96.56 112 ARG A O 1
ATOM 885 N N . LEU A 1 113 ? -10.110 -6.445 13.317 1.00 95.00 113 LEU A N 1
ATOM 886 C CA . LEU A 1 113 ? -10.910 -5.278 13.708 1.00 95.00 113 LEU A CA 1
ATOM 887 C C . LEU A 1 113 ? -12.368 -5.413 13.248 1.00 95.00 113 LEU A C 1
ATOM 889 O O . LEU A 1 113 ? -13.293 -5.177 14.019 1.00 95.00 113 LEU A O 1
ATOM 893 N N . LEU A 1 114 ? -12.594 -5.884 12.019 1.00 95.50 114 LEU A N 1
ATOM 894 C CA . LEU A 1 114 ? -13.941 -6.066 11.467 1.00 95.50 114 LEU A CA 1
ATOM 895 C C . LEU A 1 114 ? -14.766 -7.141 12.189 1.00 95.50 114 LEU A C 1
ATOM 897 O O . LEU A 1 114 ? -15.997 -7.047 12.196 1.00 95.50 114 LEU A O 1
ATOM 901 N N . ARG A 1 115 ? -14.117 -8.136 12.803 1.00 93.38 115 ARG A N 1
ATOM 902 C CA . ARG A 1 115 ? -14.765 -9.203 13.586 1.00 93.38 115 ARG A CA 1
ATOM 903 C C . ARG A 1 115 ? -15.034 -8.821 15.050 1.00 93.38 115 ARG A C 1
ATOM 905 O O . ARG A 1 115 ? -15.635 -9.628 15.749 1.00 93.38 115 ARG A O 1
ATOM 912 N N . GLY A 1 116 ? -14.648 -7.616 15.486 1.00 80.69 116 GLY A N 1
ATOM 913 C CA . GLY A 1 116 ? -14.830 -7.147 16.869 1.00 80.69 116 GLY A CA 1
ATOM 914 C C . GLY A 1 116 ? -13.764 -7.672 17.834 1.00 80.69 116 GLY A C 1
ATOM 915 O O . GLY A 1 116 ? -14.089 -8.063 18.951 1.00 80.69 116 GLY A O 1
ATOM 916 N N . G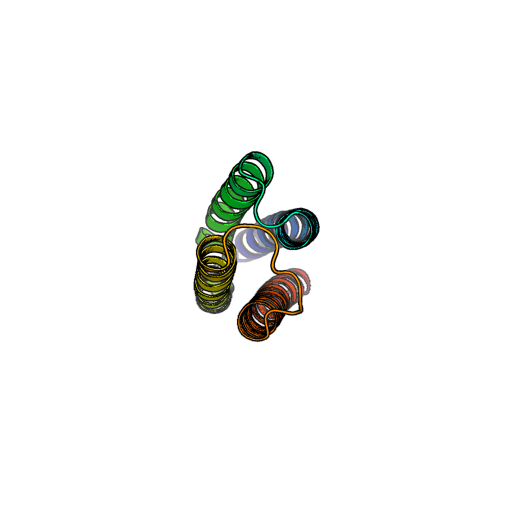LY A 1 117 ? -12.518 -7.790 17.359 1.00 58.94 117 GLY A N 1
ATOM 917 C CA . GLY A 1 117 ? -11.427 -8.405 18.121 1.00 58.94 117 GLY A CA 1
ATOM 918 C C . GLY A 1 117 ? -10.895 -7.592 19.281 1.00 58.94 117 GLY A C 1
ATOM 919 O O . GLY A 1 117 ? -11.302 -6.429 19.467 1.00 58.94 117 GLY A O 1
#

Secondary structure (DSSP, 8-state):
--HHHHHHHHHHHHHHHHHHHHHHHHHHHHHHHT--HHHHHHHHHHHHHHHHHHHT-GGGHHHHHHHHHHHHHHHHHHHHT-S--SS--HHHHHHHHHHHHHHHHHHHHHHHHHTT-

Sequence (117 aa):
MPVTIETKEREIACQLARALERYDEQSAEMVRTWLDMELYAEVSKGVDEMRGYCASLPRLSVAWVEFLIAHSELVFSLWRSGSRPSRSCPELEACVGKHTAALGHLRQGCARLLRGG

Radius of gyration: 15.64 Å; chains: 1; bounding box: 39×22×46 Å

pLDDT: mean 92.54, std 9.88, range [52.34, 98.69]

Foldseek 3Di:
DPVPLLVVLLVLLVVLLVLLVVLVVLVVVCVVQLHDPVSVVVNVVSLVVNVVSVVSPVLCVVLNVQLVVLVVQLVVVSVVCPPDDPDDDVSNVVSVVSNVVSSVSSNVSSVCSNVVD